Protein AF-X0Y150-F1 (afdb_monomer)

Sequence (79 aa):
MAERLDRIDKKAEIANQAFWDEIAPVHYKSYDIEKLKQGKSLIDKIQKKEIGSIKDKSLLHLQCHIGTDSMSWALEGAQ

pLDDT: mean 91.65, std 11.2, range [4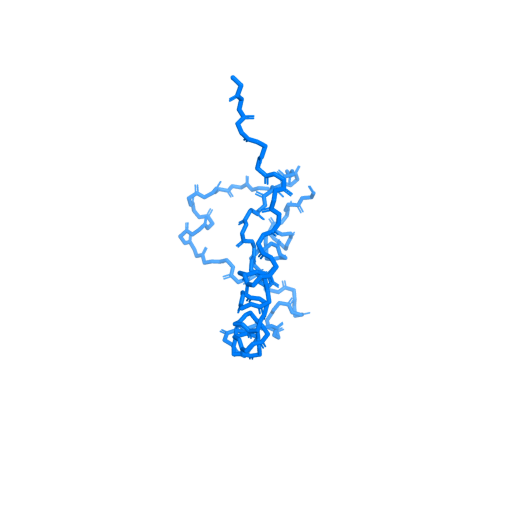3.53, 98.12]

Mean predicted aligned error: 5.32 Å

Foldseek 3Di:
DPDDPPPPPVVVVVVVVVVCVVCVVVVVVVDPVVCLVVLAAPDDPVNCVVVDQQAAHADDDPPCSVVRNVSNVVSSHHD

Solvent-accessible surface area (backbone atoms only — not comparable to full-atom values): 4934 Å² total; per-residue (Å²): 132,82,78,73,87,76,73,77,56,62,68,59,51,53,53,50,49,55,52,49,65,64,46,47,66,55,48,62,70,74,48,70,58,67,48,45,76,70,70,41,57,75,71,49,73,64,59,49,61,76,71,46,90,46,60,81,32,75,76,88,69,79,88,46,81,92,36,61,58,55,54,16,43,42,68,64,33,33,90

Nearest PDB structures (foldseek):
  8inb-assembly1_A  TM=3.034E-01  e=7.422E+00  Biggievirus Mos11

Radius of gyration: 17.22 Å; Cα contacts (8 Å, |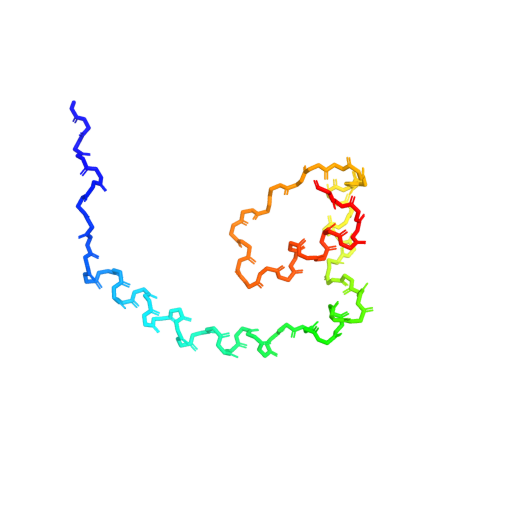Δi|>4): 56; chains: 1; bounding box: 34×28×47 Å

Secondary structure (DSSP, 8-state):
-PPPTT---HHHHHHHHHHHHHHHHHHHHHS-HHHHHTT-----HHHHHHH---TT-----TT-TTSHHHHHHHHTT--

Organism: NCBI:txid412755

Structure (mmCIF, N/CA/C/O backbone):
data_AF-X0Y150-F1
#
_entry.id   AF-X0Y150-F1
#
loop_
_atom_site.group_PDB
_atom_site.id
_atom_site.type_symbol
_atom_site.label_atom_id
_atom_site.label_alt_id
_atom_site.label_comp_id
_atom_site.label_asym_id
_atom_site.label_entity_id
_atom_site.label_seq_id
_atom_site.pdbx_PDB_ins_code
_atom_site.Cartn_x
_atom_site.Cartn_y
_atom_site.Cartn_z
_atom_site.occupancy
_atom_site.B_iso_or_equiv
_atom_site.auth_seq_id
_atom_site.auth_comp_id
_atom_s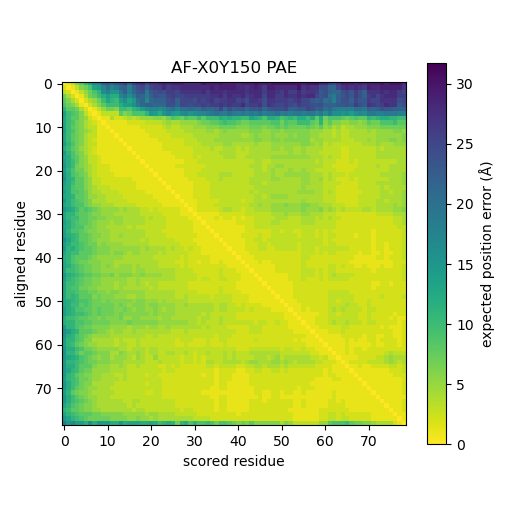ite.auth_asym_id
_atom_site.auth_atom_id
_atom_site.pdbx_PDB_model_num
ATOM 1 N N . MET A 1 1 ? -11.082 17.029 -33.888 1.00 43.53 1 MET A N 1
ATOM 2 C CA . MET A 1 1 ? -10.635 15.639 -34.099 1.00 43.53 1 MET A CA 1
ATOM 3 C C . MET A 1 1 ? -9.639 15.343 -32.999 1.00 43.53 1 MET A C 1
ATOM 5 O O . MET A 1 1 ? -8.563 15.917 -33.030 1.00 43.53 1 MET A O 1
ATOM 9 N N . ALA A 1 2 ? -10.035 14.597 -31.967 1.00 53.34 2 ALA A N 1
ATOM 10 C CA . ALA A 1 2 ? -9.077 14.160 -30.958 1.00 53.34 2 ALA A CA 1
ATOM 11 C C . ALA A 1 2 ? -8.154 13.145 -31.634 1.00 53.34 2 ALA A C 1
ATOM 13 O O . ALA A 1 2 ? -8.638 12.127 -32.136 1.00 53.34 2 ALA A O 1
ATOM 14 N N . GLU A 1 3 ? -6.864 13.463 -31.727 1.00 57.66 3 GLU A N 1
ATOM 15 C CA . GLU A 1 3 ? -5.864 12.469 -32.090 1.00 57.66 3 GLU A CA 1
ATOM 16 C C . GLU A 1 3 ? -6.019 11.286 -31.146 1.00 57.66 3 GLU A C 1
ATOM 18 O O . GLU A 1 3 ? -6.214 11.419 -29.936 1.00 57.66 3 GLU A O 1
ATOM 23 N N . ARG A 1 4 ? -6.069 10.113 -31.752 1.00 57.03 4 ARG A N 1
ATOM 24 C CA . ARG A 1 4 ? -6.443 8.894 -31.078 1.00 57.03 4 ARG A CA 1
ATOM 25 C C . ARG A 1 4 ? -5.303 8.541 -30.108 1.00 57.03 4 ARG A C 1
ATOM 27 O O . ARG A 1 4 ? -4.176 8.304 -30.529 1.00 57.03 4 ARG A O 1
ATOM 34 N N . LEU A 1 5 ? -5.597 8.529 -28.804 1.00 60.38 5 LEU A N 1
ATOM 35 C CA . LEU A 1 5 ? -4.690 8.091 -27.725 1.00 60.38 5 LEU A CA 1
ATOM 36 C C . LEU A 1 5 ? -4.381 6.576 -27.787 1.00 60.38 5 LEU A C 1
ATOM 38 O O . LEU A 1 5 ? -3.876 6.004 -26.830 1.00 60.38 5 LEU A O 1
ATOM 42 N N . ASP A 1 6 ? -4.723 5.897 -28.884 1.00 61.88 6 ASP A N 1
ATOM 43 C CA . ASP A 1 6 ? -4.644 4.442 -29.036 1.00 61.88 6 ASP A CA 1
ATOM 44 C C . ASP A 1 6 ? -3.281 3.949 -29.535 1.00 61.88 6 ASP A C 1
ATOM 46 O O . ASP A 1 6 ? -3.071 2.741 -29.667 1.00 61.88 6 ASP A O 1
ATOM 50 N N . ARG A 1 7 ? -2.335 4.852 -29.817 1.00 69.19 7 ARG A N 1
ATOM 51 C CA . ARG A 1 7 ? -0.959 4.451 -30.105 1.00 69.19 7 ARG A CA 1
ATOM 52 C C . ARG A 1 7 ? -0.250 4.081 -28.813 1.00 69.19 7 ARG A C 1
ATOM 54 O O . ARG A 1 7 ? 0.354 4.915 -28.149 1.00 69.19 7 ARG A O 1
ATOM 61 N N . ILE A 1 8 ? -0.304 2.790 -28.511 1.00 78.50 8 ILE A N 1
ATOM 62 C CA . ILE A 1 8 ? 0.525 2.156 -27.496 1.00 78.50 8 ILE A CA 1
ATOM 63 C C . ILE A 1 8 ? 2.003 2.377 -27.848 1.00 78.50 8 ILE A C 1
ATOM 65 O O . ILE A 1 8 ? 2.510 1.839 -28.840 1.00 78.50 8 ILE A O 1
ATOM 69 N N . ASP A 1 9 ? 2.704 3.157 -27.025 1.00 89.31 9 ASP A N 1
ATOM 70 C CA . ASP A 1 9 ? 4.162 3.223 -27.054 1.00 89.31 9 ASP A CA 1
ATOM 71 C C . ASP A 1 9 ? 4.725 1.979 -26.358 1.00 89.31 9 ASP A C 1
ATOM 73 O O . ASP A 1 9 ? 4.964 1.952 -25.150 1.00 89.31 9 ASP A O 1
ATOM 77 N N . LYS A 1 10 ? 4.953 0.929 -27.153 1.00 90.94 10 LYS A N 1
ATOM 78 C CA . LYS A 1 10 ? 5.502 -0.343 -26.665 1.00 90.94 10 LYS A CA 1
ATOM 79 C C . LYS A 1 10 ? 6.837 -0.177 -25.943 1.00 90.94 10 LYS A C 1
ATOM 81 O O . LYS A 1 10 ? 7.147 -0.963 -25.054 1.00 90.94 10 LYS A O 1
ATOM 86 N N . LYS A 1 11 ? 7.652 0.812 -26.325 1.00 94.44 11 LYS A N 1
ATOM 87 C CA . LYS A 1 11 ? 8.937 1.050 -25.662 1.00 94.44 11 LYS A CA 1
ATOM 88 C C . LYS A 1 11 ? 8.706 1.595 -24.255 1.00 94.44 11 LYS A C 1
ATOM 90 O O . LYS A 1 11 ? 9.367 1.138 -23.325 1.00 94.44 11 LYS A O 1
ATOM 95 N N . ALA A 1 12 ? 7.769 2.530 -24.104 1.00 93.88 12 ALA A N 1
ATOM 96 C CA . ALA A 1 12 ? 7.378 3.049 -22.79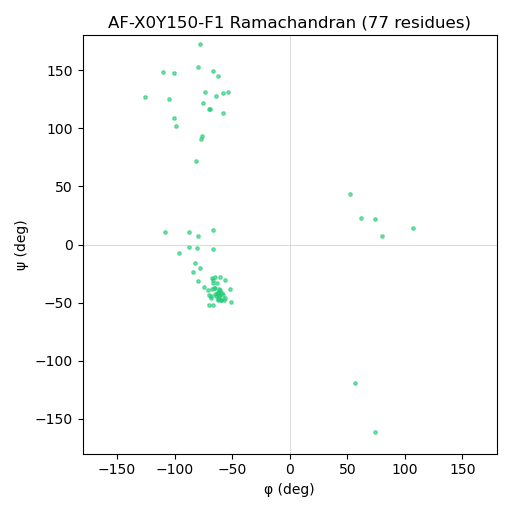9 1.00 93.88 12 ALA A CA 1
ATOM 97 C C . ALA A 1 12 ? 6.761 1.955 -21.910 1.00 93.88 12 ALA A C 1
ATOM 99 O O . ALA A 1 12 ? 7.127 1.857 -20.742 1.00 93.88 12 ALA A O 1
ATOM 100 N N . GLU A 1 13 ? 5.899 1.092 -22.455 1.00 93.75 13 GLU A N 1
ATOM 101 C CA . GLU A 1 13 ? 5.307 -0.024 -21.701 1.00 93.75 13 GLU A CA 1
ATOM 102 C C . GLU A 1 13 ? 6.356 -1.020 -21.202 1.00 93.75 13 GLU A C 1
ATOM 104 O O . GLU A 1 13 ? 6.347 -1.359 -20.021 1.00 93.75 13 GLU A O 1
ATOM 109 N N . ILE A 1 14 ? 7.293 -1.440 -22.061 1.00 97.31 14 ILE A N 1
ATOM 110 C CA . ILE A 1 14 ? 8.372 -2.366 -21.679 1.00 97.31 14 ILE A CA 1
ATOM 111 C C . ILE A 1 14 ? 9.249 -1.753 -20.583 1.00 97.31 14 ILE A C 1
ATOM 113 O O . ILE A 1 14 ? 9.578 -2.425 -19.607 1.00 97.31 14 ILE A O 1
ATOM 117 N N . ALA A 1 15 ? 9.615 -0.474 -20.720 1.00 97.69 15 ALA A N 1
ATOM 118 C CA . ALA A 1 15 ? 10.418 0.216 -19.715 1.00 97.69 15 ALA A CA 1
ATOM 119 C C . ALA A 1 15 ? 9.670 0.354 -18.378 1.00 97.69 15 ALA A C 1
ATOM 121 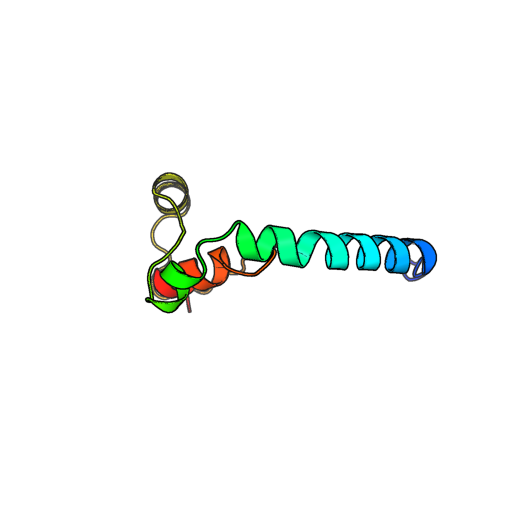O O . ALA A 1 15 ? 10.250 0.114 -17.320 1.00 97.69 15 ALA A O 1
ATOM 122 N N . ASN A 1 16 ? 8.379 0.695 -18.422 1.00 95.81 16 ASN A N 1
ATOM 123 C CA . ASN A 1 16 ? 7.539 0.793 -17.235 1.00 95.81 16 ASN A CA 1
ATOM 124 C C . ASN A 1 16 ? 7.372 -0.571 -16.555 1.00 95.81 16 ASN A C 1
ATOM 126 O O . ASN A 1 16 ? 7.518 -0.663 -15.342 1.00 95.81 16 ASN A O 1
ATOM 130 N N . GLN A 1 17 ? 7.116 -1.632 -17.322 1.00 96.38 17 GLN A N 1
ATOM 131 C CA . GLN A 1 17 ? 7.001 -2.981 -16.777 1.00 96.38 17 GLN A CA 1
ATOM 132 C C . GLN A 1 17 ? 8.297 -3.412 -16.083 1.00 96.38 17 GLN A C 1
ATOM 134 O O . GLN A 1 17 ? 8.239 -3.835 -14.935 1.00 96.38 17 GLN A O 1
ATOM 139 N N . ALA A 1 18 ? 9.457 -3.227 -16.723 1.00 98.12 18 ALA A N 1
ATOM 140 C CA . ALA A 1 18 ? 10.747 -3.578 -16.126 1.00 98.12 18 ALA A CA 1
ATOM 141 C C . ALA A 1 18 ? 10.999 -2.841 -14.800 1.00 98.12 18 ALA A C 1
ATOM 143 O O . ALA A 1 18 ? 11.453 -3.446 -13.832 1.00 98.12 18 ALA A O 1
ATOM 144 N N . PHE A 1 19 ? 10.654 -1.551 -14.737 1.00 96.88 19 PHE A N 1
ATOM 145 C CA . PHE A 1 19 ? 10.730 -0.782 -13.497 1.00 96.88 19 PHE A CA 1
ATOM 146 C C . PHE A 1 19 ? 9.794 -1.346 -12.418 1.00 96.88 19 PHE A C 1
ATOM 148 O O . PHE A 1 19 ? 10.217 -1.558 -11.283 1.00 96.88 19 PHE A O 1
ATOM 155 N N . TRP A 1 20 ? 8.531 -1.630 -12.750 1.00 95.19 20 TRP A N 1
ATOM 156 C CA . TRP A 1 20 ? 7.584 -2.175 -11.774 1.00 95.19 20 TRP A CA 1
ATOM 157 C C . TRP A 1 20 ? 7.964 -3.577 -11.289 1.00 95.19 20 TRP A C 1
ATOM 159 O O . TRP A 1 20 ? 7.836 -3.848 -10.093 1.00 95.19 20 TRP A O 1
ATOM 169 N N . ASP A 1 21 ? 8.494 -4.424 -12.170 1.00 96.12 21 ASP A N 1
ATOM 170 C CA . ASP A 1 21 ? 9.015 -5.748 -11.824 1.00 96.12 21 ASP A CA 1
ATOM 171 C C . ASP A 1 21 ? 10.195 -5.646 -10.837 1.00 96.12 21 ASP A C 1
ATOM 173 O O . ASP A 1 21 ? 10.287 -6.438 -9.897 1.00 96.12 21 ASP A O 1
ATOM 177 N N . GLU A 1 22 ? 11.065 -4.641 -10.994 1.00 96.81 22 GLU A N 1
ATOM 178 C CA . GLU A 1 22 ? 12.195 -4.392 -10.091 1.00 96.81 22 GLU A CA 1
ATOM 179 C C . GLU A 1 22 ? 11.740 -3.921 -8.700 1.00 96.81 22 GLU A C 1
ATOM 181 O O . GLU A 1 22 ? 12.233 -4.409 -7.676 1.00 96.81 22 GLU A O 1
ATOM 186 N N . ILE A 1 23 ? 10.782 -2.991 -8.631 1.00 94.81 23 ILE A N 1
ATOM 187 C CA . ILE A 1 23 ? 10.372 -2.395 -7.349 1.00 94.81 23 ILE A CA 1
ATOM 188 C C . ILE A 1 23 ? 9.345 -3.241 -6.591 1.00 94.81 23 ILE A C 1
ATOM 190 O O . ILE A 1 23 ? 9.230 -3.104 -5.372 1.00 94.81 23 ILE A O 1
ATOM 194 N N . ALA A 1 24 ? 8.581 -4.102 -7.270 1.00 92.88 24 ALA A N 1
ATOM 195 C CA . ALA A 1 24 ? 7.571 -4.960 -6.650 1.00 92.88 24 ALA A CA 1
ATOM 196 C C . ALA A 1 24 ? 8.099 -5.773 -5.444 1.00 92.88 24 ALA A C 1
ATOM 198 O O . ALA A 1 24 ? 7.481 -5.706 -4.376 1.00 92.88 24 ALA A O 1
ATOM 199 N N . PRO A 1 25 ? 9.241 -6.492 -5.522 1.00 93.75 25 PRO A N 1
ATOM 200 C CA . PRO A 1 25 ? 9.773 -7.230 -4.375 1.00 93.75 25 PRO A CA 1
ATOM 201 C C . PRO A 1 25 ? 10.273 -6.329 -3.240 1.00 93.75 25 PRO A C 1
ATOM 203 O O . PRO A 1 25 ? 10.252 -6.754 -2.083 1.00 93.75 25 PRO A O 1
ATOM 206 N N . VAL A 1 26 ? 10.730 -5.106 -3.537 1.00 94.00 26 VAL A N 1
ATOM 207 C CA . VAL A 1 26 ? 11.117 -4.125 -2.508 1.00 94.00 26 VAL A CA 1
ATOM 208 C C . VAL A 1 26 ? 9.876 -3.696 -1.742 1.00 94.00 26 VAL A C 1
ATOM 210 O O . VAL A 1 26 ? 9.826 -3.840 -0.524 1.00 94.00 26 VAL A O 1
ATOM 213 N N . HIS A 1 27 ? 8.842 -3.279 -2.467 1.00 90.56 27 HIS A N 1
ATOM 214 C CA . HIS A 1 27 ? 7.571 -2.894 -1.884 1.00 90.56 27 HIS A CA 1
ATOM 215 C C . HIS A 1 27 ? 6.952 -4.009 -1.050 1.00 90.56 27 HIS A C 1
ATOM 217 O O . HIS A 1 27 ? 6.598 -3.764 0.095 1.00 90.56 27 HIS A O 1
ATOM 223 N N . TYR A 1 28 ? 6.896 -5.243 -1.557 1.00 91.25 28 TYR A N 1
ATOM 224 C CA . TYR A 1 28 ? 6.380 -6.382 -0.793 1.00 91.25 28 TYR A CA 1
ATOM 225 C C . TYR A 1 28 ? 7.048 -6.524 0.587 1.00 91.25 28 TYR A C 1
ATOM 227 O O . TYR A 1 28 ? 6.376 -6.826 1.569 1.00 91.25 28 TYR A O 1
ATOM 235 N N . LYS A 1 29 ? 8.358 -6.261 0.679 1.00 93.38 29 LYS A N 1
ATOM 236 C CA . LYS A 1 29 ? 9.115 -6.299 1.942 1.00 93.38 29 LYS A CA 1
ATOM 237 C C . LYS A 1 29 ? 8.910 -5.060 2.818 1.00 93.38 29 LYS A C 1
ATOM 239 O O . LYS A 1 29 ? 9.195 -5.120 4.009 1.00 93.38 29 LYS A O 1
ATOM 244 N N . SER A 1 30 ? 8.464 -3.945 2.244 1.00 91.25 30 SER A N 1
ATOM 245 C CA . SER A 1 30 ? 8.223 -2.686 2.956 1.00 91.25 30 SER A CA 1
ATOM 246 C C . SER A 1 30 ? 6.866 -2.627 3.663 1.00 91.25 30 SER A C 1
ATOM 248 O O . SER A 1 30 ? 6.690 -1.775 4.530 1.00 91.25 30 SER A O 1
ATOM 250 N N . TYR A 1 31 ? 5.918 -3.508 3.327 1.00 91.44 31 TYR A N 1
ATOM 251 C CA . TYR A 1 31 ? 4.606 -3.568 3.979 1.00 91.44 31 TYR A CA 1
ATOM 252 C C . TYR A 1 31 ? 4.522 -4.693 5.018 1.00 91.44 31 TYR A C 1
ATOM 254 O O . TYR A 1 31 ? 5.095 -5.769 4.854 1.00 91.44 31 TYR A O 1
ATOM 262 N N . ASP A 1 32 ? 3.737 -4.471 6.075 1.00 94.44 32 ASP A N 1
ATOM 263 C CA . ASP A 1 32 ? 3.470 -5.470 7.117 1.00 94.44 32 ASP A CA 1
ATOM 264 C C . ASP A 1 32 ? 2.365 -6.449 6.676 1.00 94.44 32 ASP A C 1
ATOM 266 O O . ASP A 1 32 ? 1.215 -6.416 7.125 1.00 94.44 32 ASP A O 1
ATOM 270 N N . ILE A 1 33 ? 2.720 -7.313 5.724 1.00 94.38 33 ILE A N 1
ATOM 271 C CA . ILE A 1 33 ? 1.813 -8.310 5.141 1.00 94.38 33 ILE A CA 1
ATOM 272 C C . ILE A 1 33 ? 1.341 -9.327 6.188 1.00 94.38 33 ILE A C 1
ATOM 274 O O . ILE A 1 33 ? 0.204 -9.797 6.132 1.00 94.38 33 ILE A O 1
ATOM 278 N N . GLU A 1 34 ? 2.179 -9.659 7.169 1.00 95.44 34 GLU A N 1
ATOM 279 C CA . GLU A 1 34 ? 1.810 -10.606 8.224 1.00 95.44 34 GLU A CA 1
ATOM 280 C C . GLU A 1 34 ? 0.718 -10.040 9.132 1.00 95.44 34 GLU A C 1
ATOM 282 O O . GLU A 1 34 ? -0.225 -10.753 9.484 1.00 95.44 34 GLU A O 1
ATOM 287 N N . LYS A 1 35 ? 0.764 -8.742 9.445 1.00 95.88 35 LYS A N 1
ATOM 288 C CA . LYS A 1 35 ? -0.324 -8.071 10.159 1.00 95.88 35 LYS A CA 1
ATOM 289 C C . LYS A 1 35 ? -1.641 -8.120 9.375 1.00 95.88 35 LYS A C 1
ATOM 291 O O . LYS A 1 35 ? -2.671 -8.440 9.970 1.00 95.88 35 LYS A O 1
ATOM 296 N N . LEU A 1 36 ? -1.612 -7.920 8.055 1.00 95.19 36 LEU A N 1
ATOM 297 C CA . LEU A 1 36 ? -2.802 -8.076 7.203 1.00 95.19 36 LEU A CA 1
ATOM 298 C C . LEU A 1 36 ? -3.357 -9.501 7.220 1.00 95.19 36 LEU A C 1
ATOM 300 O O . LEU A 1 36 ? -4.560 -9.683 7.397 1.00 95.19 36 LEU A O 1
ATOM 304 N N . LYS A 1 37 ? -2.494 -10.516 7.099 1.00 94.81 37 LYS A N 1
ATOM 305 C CA . LYS A 1 37 ? -2.899 -11.932 7.177 1.00 94.81 37 LYS A CA 1
ATOM 306 C C . LYS A 1 37 ? -3.533 -12.296 8.522 1.00 94.81 37 LYS A C 1
ATOM 308 O O . LYS A 1 37 ? -4.378 -13.181 8.578 1.00 94.81 37 LYS A O 1
ATOM 313 N N . GLN A 1 38 ? -3.164 -11.597 9.595 1.00 97.69 38 GLN A N 1
ATOM 314 C CA . GLN A 1 38 ? -3.783 -11.726 10.919 1.00 97.69 38 GLN A CA 1
ATOM 315 C C . GLN A 1 38 ? -5.115 -10.962 11.050 1.00 97.69 38 GLN A C 1
ATOM 317 O O . GLN A 1 38 ? -5.645 -10.852 12.155 1.00 97.69 38 GLN A O 1
ATOM 322 N N . GLY A 1 39 ? -5.643 -10.397 9.960 1.00 96.88 39 GLY A N 1
ATOM 323 C CA . GLY A 1 39 ? -6.887 -9.629 9.958 1.00 96.88 39 GLY A CA 1
ATOM 324 C C . GLY A 1 39 ? -6.753 -8.244 10.591 1.00 96.88 39 GLY A C 1
ATOM 325 O O . GLY A 1 39 ? -7.743 -7.679 11.049 1.00 96.88 39 GLY A O 1
ATOM 326 N N . LYS A 1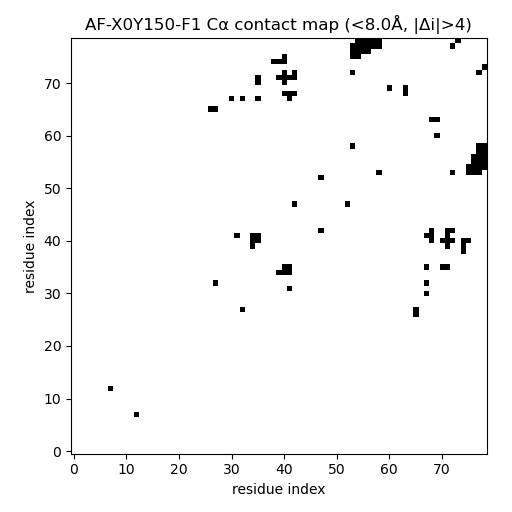 40 ? -5.538 -7.686 10.655 1.00 97.44 40 LYS A N 1
ATOM 327 C CA . LYS A 1 40 ? -5.299 -6.354 11.218 1.00 97.44 40 LYS A CA 1
ATOM 328 C C . LYS A 1 40 ? -5.041 -5.350 10.100 1.00 97.44 40 LYS A C 1
ATOM 330 O O . LYS A 1 40 ? -4.113 -5.501 9.313 1.00 97.44 40 LYS A O 1
ATOM 335 N N . SER A 1 41 ? -5.832 -4.287 10.100 1.00 96.88 41 SER A N 1
ATOM 336 C CA . SER A 1 41 ? -5.701 -3.153 9.187 1.00 96.88 41 SER A CA 1
ATOM 337 C C . SER A 1 41 ? -4.365 -2.412 9.347 1.00 96.88 41 SER A C 1
ATOM 339 O O . SER A 1 41 ? -3.821 -2.289 10.456 1.00 96.88 41 SER A O 1
ATOM 341 N N . LEU A 1 42 ? -3.845 -1.911 8.223 1.00 96.50 42 LEU A N 1
ATOM 342 C CA . LEU A 1 42 ? -2.672 -1.036 8.161 1.00 96.50 42 LEU A CA 1
ATOM 343 C C . LEU A 1 42 ? -3.032 0.452 8.095 1.00 96.50 42 LEU A C 1
ATOM 345 O O . LEU A 1 42 ? -2.131 1.274 8.229 1.00 96.50 42 LEU A O 1
ATOM 349 N N . ILE A 1 43 ? -4.317 0.800 7.957 1.00 96.25 43 ILE A N 1
ATOM 350 C CA . ILE A 1 43 ? -4.754 2.197 7.904 1.00 96.25 43 ILE A CA 1
ATOM 351 C C . ILE A 1 43 ? -4.450 2.885 9.233 1.00 96.25 43 ILE A C 1
ATOM 353 O O . ILE A 1 43 ? -4.846 2.421 10.312 1.00 96.25 43 ILE A O 1
ATOM 357 N N . ASP A 1 44 ? -3.772 4.023 9.151 1.00 95.25 44 ASP A N 1
ATOM 358 C CA . ASP A 1 44 ? -3.400 4.797 10.320 1.00 95.25 44 ASP A CA 1
ATOM 359 C C . ASP A 1 44 ? -4.573 5.618 10.893 1.00 95.25 44 ASP A C 1
ATOM 361 O O . ASP A 1 44 ? -5.679 5.702 10.354 1.00 95.25 44 ASP A O 1
ATOM 365 N N . LYS A 1 45 ? -4.341 6.234 12.055 1.00 96.62 45 LYS A N 1
ATOM 366 C CA . LYS A 1 45 ? -5.376 7.006 12.756 1.00 96.62 45 LYS A CA 1
ATOM 367 C C . LYS A 1 45 ? -5.804 8.267 12.003 1.00 96.62 45 LYS A C 1
ATOM 369 O O . LYS A 1 45 ? -6.948 8.684 12.167 1.00 96.62 45 LYS A O 1
ATOM 374 N N . ILE A 1 46 ? -4.905 8.886 11.240 1.00 97.69 46 ILE A N 1
ATOM 375 C CA . ILE A 1 46 ? -5.192 10.101 10.475 1.00 97.69 46 ILE A CA 1
ATOM 376 C C . ILE A 1 46 ? -6.121 9.727 9.325 1.00 97.69 46 ILE A C 1
ATOM 378 O O . ILE A 1 46 ? -7.213 10.273 9.233 1.00 97.69 46 ILE A O 1
ATOM 382 N N . GLN A 1 47 ? -5.759 8.720 8.533 1.00 96.00 47 GLN A N 1
ATOM 383 C CA . GLN A 1 47 ? -6.574 8.238 7.418 1.00 96.00 47 GLN A CA 1
ATOM 384 C C . GLN A 1 47 ? -7.988 7.835 7.871 1.00 96.00 47 GLN A C 1
ATOM 386 O O . GLN A 1 47 ? -8.971 8.262 7.266 1.00 96.00 47 GLN A O 1
ATOM 391 N N . LYS A 1 48 ? -8.118 7.083 8.978 1.00 96.00 48 LYS A N 1
ATOM 392 C CA . LYS A 1 48 ? -9.435 6.723 9.545 1.00 96.00 48 LYS A CA 1
ATOM 393 C C . LYS A 1 48 ? -10.254 7.941 9.955 1.00 96.00 48 LYS A C 1
ATOM 395 O O . LYS A 1 48 ? -11.470 7.949 9.780 1.00 96.00 48 LYS A O 1
ATOM 400 N N . LYS A 1 49 ? -9.604 8.954 10.532 1.00 97.44 49 LYS A N 1
ATOM 401 C CA . LYS A 1 49 ? -10.275 10.176 10.976 1.00 97.44 49 LYS A CA 1
ATOM 402 C C . LYS A 1 49 ? -10.778 10.997 9.790 1.00 97.44 49 LYS A C 1
ATOM 404 O O . LYS A 1 49 ? -11.913 11.455 9.833 1.00 97.44 49 LYS A O 1
ATOM 409 N N . GLU A 1 50 ? -9.948 11.177 8.768 1.00 97.00 50 GLU A N 1
ATOM 410 C CA . GLU A 1 50 ? -10.280 12.011 7.609 1.00 97.00 50 GLU A CA 1
ATOM 411 C C . GLU A 1 50 ? -11.353 11.366 6.720 1.00 97.00 50 GLU A C 1
ATOM 413 O O . GLU A 1 50 ? -12.255 12.052 6.247 1.00 97.00 50 GLU A O 1
ATOM 418 N N . ILE A 1 51 ? -11.303 10.044 6.524 1.00 95.31 51 ILE A N 1
ATOM 419 C CA . ILE A 1 51 ? -12.303 9.325 5.716 1.00 95.31 51 ILE A CA 1
ATOM 420 C C . ILE A 1 51 ? -13.596 9.072 6.505 1.00 95.31 51 ILE A C 1
ATOM 422 O O . ILE A 1 51 ? -14.689 9.067 5.937 1.00 95.31 51 ILE A O 1
ATOM 426 N N . GLY A 1 52 ? -13.493 8.890 7.822 1.00 95.12 52 GLY A N 1
ATOM 427 C CA . GLY A 1 52 ? -14.630 8.582 8.678 1.00 95.12 52 GLY A CA 1
ATOM 428 C C . GLY A 1 52 ? -15.130 7.144 8.516 1.00 95.12 52 GLY A C 1
ATOM 429 O O . GLY A 1 52 ? -14.421 6.248 8.059 1.00 95.12 52 GLY A O 1
ATOM 430 N N . SER A 1 53 ? -16.367 6.894 8.955 1.00 95.62 53 SER A N 1
ATOM 431 C CA . SER A 1 53 ? -16.929 5.542 8.933 1.00 95.62 53 SER A CA 1
ATOM 432 C C . SER A 1 53 ? -17.331 5.118 7.520 1.00 95.62 53 SER A C 1
ATOM 434 O O . SER A 1 53 ? -18.201 5.725 6.892 1.00 95.62 53 SER A O 1
ATOM 436 N N . ILE A 1 54 ? -16.742 4.014 7.069 1.00 96.06 54 ILE A N 1
ATOM 437 C CA . ILE A 1 54 ? -17.028 3.368 5.780 1.00 96.06 54 ILE A CA 1
ATOM 438 C C . ILE A 1 54 ? -17.790 2.048 5.927 1.00 96.06 54 ILE A C 1
ATOM 440 O O . ILE A 1 54 ? -17.913 1.294 4.967 1.00 96.06 54 ILE A O 1
ATOM 444 N N . LYS A 1 55 ? -18.286 1.759 7.134 1.00 96.50 55 LYS A N 1
ATOM 445 C CA . LYS A 1 55 ? -18.969 0.505 7.434 1.00 96.50 55 LYS A CA 1
ATOM 446 C C . LYS A 1 55 ? -20.181 0.325 6.513 1.00 96.50 55 LYS A C 1
ATOM 448 O O . LYS A 1 55 ? -21.000 1.238 6.397 1.00 96.50 55 LYS A O 1
ATOM 453 N N . ASP A 1 56 ? -20.272 -0.847 5.892 1.00 95.56 56 ASP A N 1
ATOM 454 C CA . ASP A 1 56 ? -21.347 -1.263 4.985 1.00 95.56 56 ASP A CA 1
ATOM 455 C C . ASP A 1 56 ? -21.463 -0.381 3.721 1.00 95.56 56 ASP A C 1
ATOM 457 O O . ASP A 1 56 ? -22.525 -0.293 3.102 1.00 95.56 56 ASP A O 1
ATOM 461 N N . LYS A 1 57 ? -20.373 0.301 3.335 1.00 97.19 57 LYS A N 1
ATOM 462 C CA . LYS A 1 57 ? -20.293 1.113 2.11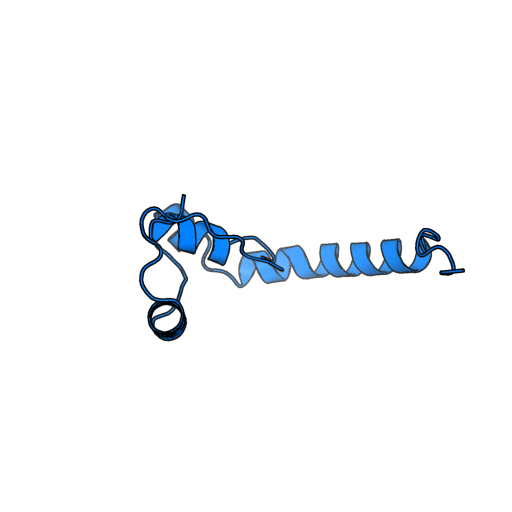2 1.00 97.19 57 LYS A CA 1
ATOM 463 C C . LYS A 1 57 ? -19.372 0.476 1.079 1.00 97.19 57 LYS A C 1
ATOM 465 O O . LYS A 1 57 ? -18.326 -0.066 1.428 1.00 97.19 57 LYS A O 1
ATOM 470 N N . SER A 1 58 ? -19.697 0.696 -0.191 1.00 97.00 58 SER A N 1
ATOM 471 C CA . SER A 1 58 ? -18.782 0.438 -1.302 1.00 97.00 58 SER A CA 1
ATOM 472 C C . SER A 1 58 ? -17.680 1.488 -1.376 1.00 97.00 58 SER A C 1
ATOM 474 O O . SER A 1 58 ? -17.972 2.688 -1.376 1.00 97.00 58 SER A O 1
ATOM 476 N N . LEU A 1 59 ? -16.428 1.041 -1.500 1.00 95.81 59 LEU A N 1
ATOM 477 C CA . LEU A 1 59 ? -15.249 1.902 -1.603 1.00 95.81 59 LEU A CA 1
ATOM 478 C C . LEU A 1 59 ? -14.427 1.564 -2.853 1.00 95.81 59 LEU A C 1
ATOM 480 O O . LEU A 1 59 ? -13.996 0.429 -3.038 1.00 95.81 59 LEU A O 1
ATOM 484 N N . LEU A 1 60 ? -14.144 2.579 -3.673 1.00 96.25 60 LEU A N 1
ATOM 485 C CA . LEU A 1 60 ? -13.178 2.491 -4.768 1.00 96.25 60 LEU A CA 1
ATOM 486 C C . LEU A 1 60 ? -11.854 3.126 -4.334 1.00 96.25 60 LEU A C 1
ATOM 488 O O . LEU A 1 60 ? -11.757 4.346 -4.216 1.00 96.25 60 LEU A O 1
ATOM 492 N 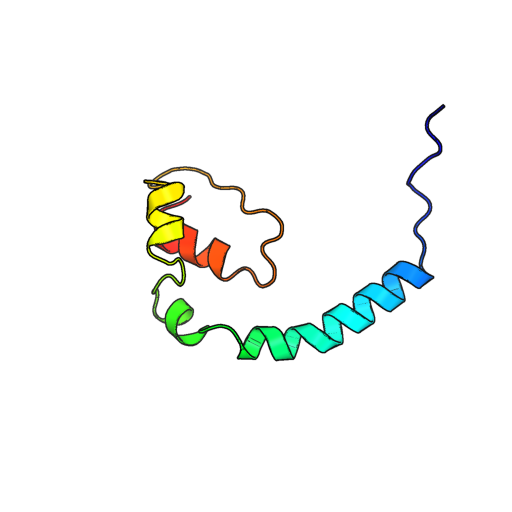N . HIS A 1 61 ? -10.830 2.300 -4.126 1.00 95.75 61 HIS A N 1
ATOM 493 C CA . HIS A 1 61 ? -9.481 2.759 -3.801 1.00 95.75 61 HIS A CA 1
ATOM 494 C C . HIS A 1 61 ? -8.599 2.757 -5.060 1.00 95.75 61 HIS A C 1
ATOM 496 O O . HIS A 1 61 ? -8.164 1.706 -5.533 1.00 95.75 61 HIS A O 1
ATOM 502 N N . LEU A 1 62 ? -8.383 3.942 -5.637 1.00 95.75 62 LEU A N 1
ATOM 503 C CA . LEU A 1 62 ? -7.574 4.132 -6.843 1.00 95.75 62 LEU A CA 1
ATOM 504 C C . LEU A 1 62 ? -6.079 4.139 -6.519 1.00 95.75 62 LEU A C 1
ATOM 506 O O . LEU A 1 62 ? -5.687 4.523 -5.424 1.00 95.75 62 LEU A O 1
ATOM 510 N N . GLN A 1 63 ? -5.253 3.752 -7.499 1.00 92.75 63 GLN A N 1
ATOM 511 C CA . GLN A 1 63 ? -3.794 3.658 -7.338 1.00 92.75 63 GLN A CA 1
ATOM 512 C C . GLN A 1 63 ? -3.393 2.816 -6.117 1.00 92.75 63 GLN A C 1
ATOM 514 O O . GLN A 1 63 ? -2.486 3.157 -5.367 1.00 92.75 63 GLN A O 1
ATOM 519 N N . CYS A 1 64 ? -4.069 1.680 -5.939 1.00 92.75 64 CYS A N 1
ATOM 520 C CA . CYS A 1 64 ?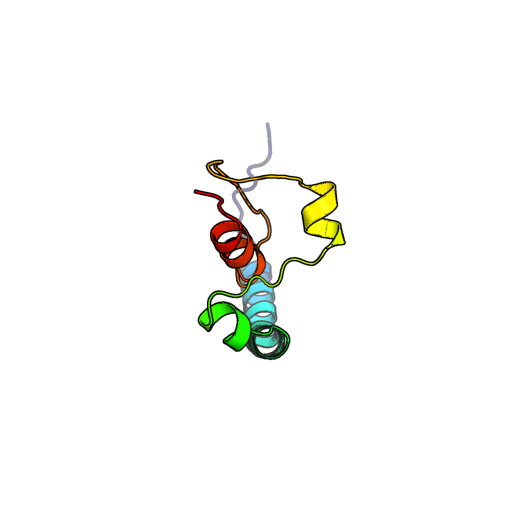 -3.963 0.846 -4.744 1.00 92.75 64 CYS A CA 1
ATOM 521 C C . CYS A 1 64 ? -2.599 0.174 -4.536 1.00 92.75 64 CYS A C 1
ATOM 523 O O . CYS A 1 64 ? -2.409 -0.481 -3.511 1.00 92.75 64 CYS A O 1
ATOM 525 N N . HIS A 1 65 ? -1.664 0.327 -5.480 1.00 91.62 65 HIS A N 1
ATOM 526 C CA . HIS A 1 65 ? -0.322 -0.240 -5.412 1.00 91.62 65 HIS A CA 1
ATOM 527 C C . HIS A 1 65 ? -0.394 -1.770 -5.243 1.00 91.62 65 HIS A C 1
ATOM 529 O O . HIS A 1 65 ? -0.982 -2.423 -6.103 1.00 91.62 65 HIS A O 1
ATOM 535 N N . ILE A 1 66 ? 0.127 -2.356 -4.159 1.00 92.00 66 ILE A N 1
ATOM 536 C CA . ILE A 1 66 ? -0.010 -3.797 -3.864 1.00 92.00 66 ILE A CA 1
ATOM 537 C C . ILE A 1 66 ? -1.284 -4.163 -3.074 1.00 92.00 66 ILE A C 1
ATOM 539 O O . ILE A 1 66 ? -1.420 -5.283 -2.586 1.00 92.00 66 ILE A O 1
ATOM 543 N N . GLY A 1 67 ? -2.229 -3.231 -2.922 1.00 93.94 67 GLY A N 1
ATOM 544 C CA . GLY A 1 67 ? -3.576 -3.491 -2.400 1.00 93.94 67 GLY A CA 1
ATOM 545 C C . GLY A 1 67 ? -3.702 -3.597 -0.877 1.00 93.94 67 GLY A C 1
ATOM 546 O O . GLY A 1 67 ? -4.785 -3.919 -0.385 1.00 93.94 67 GLY A O 1
ATOM 547 N N . THR A 1 68 ? -2.645 -3.307 -0.114 1.00 95.75 68 THR A N 1
ATOM 548 C CA . THR A 1 68 ? -2.633 -3.403 1.360 1.00 95.75 68 THR A CA 1
ATOM 549 C C . THR A 1 68 ? -3.699 -2.532 2.013 1.00 95.75 68 THR A C 1
ATOM 551 O O . THR A 1 68 ? -4.414 -2.982 2.909 1.00 95.75 68 THR A O 1
ATOM 554 N N . ASP A 1 69 ? -3.847 -1.303 1.532 1.00 95.56 69 ASP A N 1
ATOM 555 C CA . ASP A 1 69 ? -4.802 -0.337 2.069 1.00 95.56 69 ASP A CA 1
ATOM 556 C C . ASP A 1 69 ? -6.225 -0.697 1.642 1.00 95.56 69 ASP A C 1
ATOM 558 O O . ASP A 1 69 ? -7.144 -0.613 2.448 1.00 95.56 69 ASP A O 1
ATOM 562 N N . SER A 1 70 ? -6.410 -1.207 0.418 1.00 96.12 70 SER A N 1
ATOM 563 C CA . SER A 1 70 ? -7.710 -1.713 -0.042 1.00 96.12 70 SER A CA 1
ATOM 564 C C . SER A 1 70 ? -8.208 -2.861 0.838 1.00 96.12 70 SER A C 1
ATOM 566 O O . SER A 1 70 ? -9.344 -2.833 1.305 1.00 96.12 70 SER A O 1
ATOM 568 N N . MET A 1 71 ? -7.348 -3.848 1.121 1.00 96.69 71 MET A N 1
ATOM 569 C CA . MET A 1 71 ? -7.690 -4.940 2.040 1.00 96.69 71 MET A CA 1
ATOM 570 C C . MET A 1 71 ? -7.900 -4.433 3.468 1.00 96.69 71 MET A C 1
ATOM 572 O O . MET A 1 71 ? -8.795 -4.901 4.167 1.00 96.69 71 MET A O 1
ATOM 576 N N . SER A 1 72 ? -7.110 -3.449 3.900 1.00 97.31 72 SER A N 1
ATOM 577 C CA . SER A 1 72 ? -7.287 -2.833 5.211 1.00 97.31 72 SER A CA 1
ATOM 578 C C . SER A 1 72 ? -8.646 -2.145 5.337 1.00 97.31 72 SER A C 1
ATOM 580 O O . SER A 1 72 ? -9.306 -2.315 6.353 1.00 97.31 72 SER A O 1
ATOM 582 N N . TRP A 1 73 ? -9.115 -1.435 4.310 1.00 97.38 73 TRP A N 1
ATOM 583 C CA . TRP A 1 73 ? -10.446 -0.827 4.315 1.00 97.38 73 TRP A CA 1
ATOM 584 C C . TRP A 1 73 ? -11.579 -1.855 4.316 1.00 97.38 73 TRP A C 1
ATOM 586 O O . TRP A 1 73 ? -12.592 -1.630 4.977 1.00 97.38 73 TRP A O 1
ATOM 596 N N . ALA A 1 74 ? -11.398 -3.008 3.667 1.00 96.50 74 ALA A N 1
ATOM 597 C CA . ALA A 1 74 ? -12.333 -4.126 3.802 1.00 96.50 74 ALA A CA 1
ATOM 598 C C . ALA A 1 74 ? -12.394 -4.640 5.257 1.00 96.50 74 ALA A C 1
ATOM 600 O O . ALA A 1 74 ? -13.480 -4.856 5.789 1.00 96.50 74 ALA A O 1
ATOM 601 N N . LEU A 1 75 ? -11.249 -4.742 5.950 1.00 96.88 75 LEU A N 1
ATOM 602 C CA . LEU A 1 75 ? -11.199 -5.085 7.383 1.00 96.88 75 LEU A CA 1
ATOM 603 C C . LEU A 1 75 ? -11.852 -4.017 8.282 1.00 96.88 75 LEU A C 1
ATOM 605 O O . LEU A 1 75 ? -12.368 -4.350 9.346 1.00 96.88 75 LEU A O 1
ATOM 609 N N . GLU A 1 76 ? -11.863 -2.748 7.864 1.00 96.62 76 GLU A N 1
ATOM 610 C CA . GLU A 1 76 ? -12.593 -1.663 8.544 1.00 96.62 76 GLU A CA 1
ATOM 611 C C . GLU A 1 76 ? -14.100 -1.629 8.206 1.00 96.62 76 GLU A C 1
ATOM 613 O O . GLU A 1 76 ? -14.838 -0.819 8.773 1.00 96.62 76 GLU A O 1
ATOM 618 N N . GLY A 1 77 ? -14.577 -2.515 7.322 1.00 96.44 77 GLY A N 1
ATOM 619 C CA . GLY A 1 77 ? -15.999 -2.733 7.055 1.00 96.44 77 GLY A CA 1
ATOM 620 C C . GLY A 1 77 ? -16.534 -2.204 5.721 1.00 96.44 77 GLY A C 1
ATOM 621 O O . GLY A 1 77 ? -17.755 -2.129 5.588 1.00 96.44 77 GLY A O 1
ATOM 622 N N . ALA A 1 78 ? -15.683 -1.842 4.752 1.00 97.25 78 ALA A N 1
ATOM 623 C CA . ALA A 1 78 ? -16.141 -1.648 3.367 1.00 97.25 78 ALA A CA 1
ATOM 624 C C . ALA A 1 78 ? -16.613 -2.969 2.726 1.00 97.25 78 ALA A C 1
ATOM 626 O O . ALA A 1 78 ? -16.081 -4.032 3.054 1.00 97.25 78 ALA A O 1
ATOM 627 N N . GLN A 1 79 ? -17.579 -2.887 1.799 1.00 87.56 79 GLN A N 1
ATOM 628 C CA . GLN A 1 79 ? -18.182 -4.021 1.073 1.00 87.56 79 GLN A CA 1
ATOM 629 C C . GLN A 1 79 ? -18.266 -3.784 -0.435 1.00 87.56 79 GLN A C 1
ATOM 631 O O . GLN A 1 79 ? -18.683 -2.675 -0.835 1.00 87.56 79 GLN A O 1
#